Protein AF-A0A969SLI1-F1 (afdb_monomer_lite)

Radius of gyration: 33.08 Å; chains: 1; bounding box: 75×29×87 Å

Secondary structure (DSSP, 8-state):
-HHHHHTT--EEEE--TTHHHHTTT-TTEEEEPS-HHHHHHHHHHHHH-HHHHHHHHHHHHHHHHHTSHHHHHHHHHHHHHHHHHHHHHHHHHHHHHSSPP--------------------

pLDDT: mean 76.88, std 18.92, range [34.66, 97.62]

Foldseek 3Di:
DLVCLLVLFAEEEACDDPVVVLCVPNQLYHHAHPDPVRSVVRVVCCVVDPVSSNRSSVSSNVSSVCVDPVNVVVVVVVVVVVVVVVVVVVVVVVVVVPDPPPPPPDDDDDDDDDDDDDDDD

Structure (mmCIF, N/CA/C/O backbone):
data_AF-A0A969SLI1-F1
#
_entry.id   AF-A0A969SLI1-F1
#
loop_
_atom_site.group_PDB
_atom_site.id
_atom_site.type_symbol
_atom_site.label_atom_id
_atom_site.label_alt_id
_atom_site.label_comp_id
_atom_site.label_asym_id
_atom_site.label_entity_id
_atom_site.label_seq_id
_atom_site.pdbx_PDB_ins_code
_atom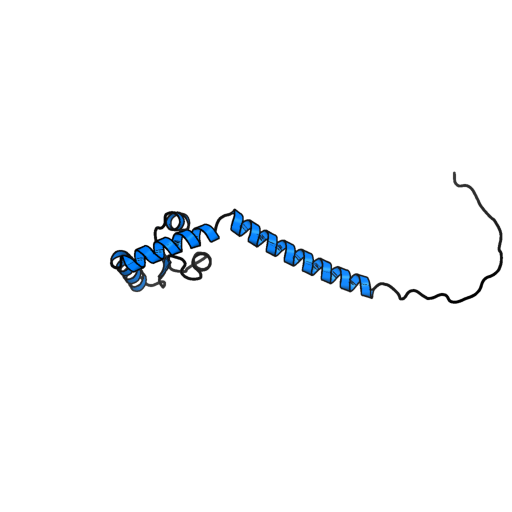_site.Cartn_x
_atom_site.Cartn_y
_atom_site.Cartn_z
_atom_site.occupancy
_atom_site.B_iso_or_equiv
_atom_site.auth_seq_id
_atom_site.auth_comp_id
_atom_site.auth_asym_id
_atom_site.auth_atom_id
_atom_site.pdbx_PDB_model_num
ATOM 1 N N . LEU A 1 1 ? -5.444 6.307 -4.951 1.00 78.94 1 LEU A N 1
ATOM 2 C CA . LEU A 1 1 ? -4.694 5.492 -3.962 1.00 78.94 1 LEU A CA 1
ATOM 3 C C . LEU A 1 1 ? -3.344 6.121 -3.621 1.00 78.94 1 LEU A C 1
ATOM 5 O O . LEU A 1 1 ? -3.148 6.495 -2.476 1.00 78.94 1 LEU A O 1
ATOM 9 N N . LEU A 1 2 ? -2.451 6.305 -4.602 1.00 84.62 2 LEU A N 1
ATOM 10 C CA . LEU A 1 2 ? -1.111 6.868 -4.375 1.00 84.62 2 LEU A CA 1
ATOM 11 C C . LEU A 1 2 ? -1.108 8.258 -3.719 1.00 84.62 2 LEU A C 1
ATOM 13 O O . LEU A 1 2 ? -0.257 8.520 -2.882 1.00 84.62 2 LEU A O 1
ATOM 17 N N . GLU A 1 3 ? -2.073 9.121 -4.040 1.00 88.00 3 GLU A N 1
ATOM 18 C CA . GLU A 1 3 ? -2.212 10.444 -3.409 1.00 88.00 3 GLU A CA 1
ATOM 19 C C . GLU A 1 3 ? -2.491 10.344 -1.903 1.00 88.00 3 GLU A C 1
ATOM 21 O O . GLU A 1 3 ? -1.833 11.009 -1.108 1.00 88.00 3 GLU A O 1
ATOM 26 N N . ALA A 1 4 ? -3.407 9.456 -1.497 1.00 88.25 4 ALA A N 1
ATOM 27 C CA . ALA A 1 4 ? -3.689 9.195 -0.086 1.00 88.25 4 ALA A CA 1
ATOM 28 C C . ALA A 1 4 ? -2.443 8.649 0.632 1.00 88.25 4 ALA A C 1
ATOM 30 O O . ALA A 1 4 ? -2.089 9.110 1.715 1.00 88.25 4 ALA A O 1
ATOM 31 N N . MET A 1 5 ? -1.721 7.733 -0.015 1.00 89.12 5 MET A N 1
ATOM 32 C CA . MET A 1 5 ? -0.489 7.159 0.526 1.00 89.12 5 MET A CA 1
ATOM 33 C C . MET A 1 5 ? 0.638 8.195 0.651 1.00 89.12 5 MET A C 1
ATOM 35 O O . MET A 1 5 ? 1.353 8.202 1.648 1.00 89.12 5 MET A O 1
ATOM 39 N N . ALA A 1 6 ? 0.756 9.127 -0.300 1.00 88.94 6 ALA A N 1
ATOM 40 C CA . ALA A 1 6 ? 1.707 10.238 -0.236 1.00 88.94 6 ALA A CA 1
ATOM 41 C C . ALA A 1 6 ? 1.418 11.203 0.928 1.00 88.94 6 ALA A C 1
ATOM 43 O O . ALA A 1 6 ? 2.341 11.826 1.450 1.00 88.94 6 ALA A O 1
ATOM 44 N N . LEU A 1 7 ? 0.157 11.289 1.361 1.00 92.75 7 LEU A N 1
ATOM 45 C CA . LEU A 1 7 ? -0.271 12.024 2.555 1.00 92.75 7 LEU A CA 1
ATOM 46 C C . LEU A 1 7 ? -0.118 11.208 3.852 1.00 92.75 7 LEU A C 1
ATOM 48 O O . LEU A 1 7 ? -0.505 11.678 4.919 1.00 92.75 7 LEU A O 1
ATOM 52 N N . GLY A 1 8 ? 0.428 9.990 3.778 1.00 90.50 8 GLY A N 1
ATOM 53 C CA . GLY A 1 8 ? 0.574 9.095 4.925 1.00 90.50 8 GLY A CA 1
ATOM 54 C C . GLY A 1 8 ? -0.745 8.510 5.412 1.00 90.50 8 GLY A C 1
ATOM 55 O O . GLY A 1 8 ? -0.847 8.115 6.570 1.00 90.50 8 GLY A O 1
ATOM 56 N N . VAL A 1 9 ? -1.764 8.453 4.553 1.00 92.94 9 VAL A N 1
ATOM 57 C CA . VAL A 1 9 ? -3.039 7.810 4.867 1.00 92.94 9 VAL A CA 1
ATOM 58 C C . VAL A 1 9 ? -2.956 6.340 4.447 1.00 92.94 9 VAL A C 1
ATOM 60 O O . VAL A 1 9 ? -2.863 6.061 3.246 1.00 92.94 9 VAL A O 1
ATOM 63 N N . PRO A 1 10 ? -2.987 5.387 5.398 1.00 89.56 10 PRO A N 1
ATOM 64 C CA . PRO A 1 10 ? -3.020 3.968 5.071 1.00 89.56 10 PRO A CA 1
ATOM 65 C C . PRO A 1 10 ? -4.318 3.612 4.352 1.00 89.56 10 PRO A C 1
ATOM 67 O O . PRO A 1 10 ? -5.371 4.174 4.658 1.00 89.56 10 PRO A O 1
ATOM 70 N N . VAL A 1 11 ? -4.262 2.646 3.437 1.00 90.88 11 VAL A N 1
ATOM 71 C CA . VAL A 1 11 ? -5.427 2.268 2.627 1.00 90.88 11 VAL A CA 1
ATOM 72 C C . VAL A 1 11 ? -5.788 0.798 2.819 1.00 90.88 11 VAL A C 1
ATOM 74 O O . VAL A 1 11 ? -4.911 -0.058 2.896 1.00 90.88 11 VAL A O 1
ATOM 77 N N . VAL A 1 12 ? -7.085 0.496 2.862 1.00 91.38 12 VAL A N 1
ATOM 78 C CA . VAL A 1 12 ? -7.611 -0.866 2.703 1.00 91.38 12 VAL A CA 1
ATOM 79 C C . VAL A 1 12 ? -8.182 -0.972 1.295 1.00 91.38 12 VAL A C 1
ATOM 81 O O . VAL A 1 12 ? -8.936 -0.097 0.871 1.00 91.38 12 VAL A O 1
ATOM 84 N N . SER A 1 13 ? -7.774 -1.984 0.534 1.00 88.06 13 SER A N 1
ATOM 85 C CA . SER A 1 13 ? -8.211 -2.149 -0.855 1.00 88.06 13 SER A CA 1
ATOM 86 C C . SER A 1 13 ? -8.224 -3.615 -1.264 1.00 88.06 13 SER A C 1
ATOM 88 O O . SER A 1 13 ? -7.385 -4.397 -0.819 1.00 88.06 13 SER A O 1
ATOM 90 N N . THR A 1 14 ? -9.137 -3.980 -2.155 1.00 85.06 14 THR A N 1
ATOM 91 C CA . THR A 1 14 ? -9.171 -5.294 -2.800 1.00 85.06 14 THR A CA 1
ATOM 92 C C . THR A 1 14 ? -8.125 -5.340 -3.919 1.00 85.06 14 THR A C 1
ATOM 94 O O . THR A 1 14 ? -8.085 -4.453 -4.778 1.00 85.06 14 THR A O 1
ATOM 97 N N . ALA A 1 15 ? -7.256 -6.354 -3.953 1.00 69.00 15 ALA A N 1
ATOM 98 C CA . ALA A 1 15 ? -6.192 -6.458 -4.965 1.00 69.00 15 ALA A CA 1
ATOM 99 C C . ALA A 1 15 ? -6.700 -6.976 -6.327 1.00 69.00 15 ALA A C 1
ATOM 101 O O . ALA A 1 15 ? -6.237 -8.000 -6.835 1.00 69.00 15 ALA A O 1
ATOM 102 N N . VAL A 1 16 ? -7.623 -6.239 -6.944 1.00 68.00 16 VAL A N 1
ATOM 103 C CA . VAL A 1 16 ? -8.237 -6.558 -8.243 1.00 68.00 16 VAL A CA 1
ATOM 104 C C . VAL A 1 16 ? -7.749 -5.561 -9.308 1.00 68.00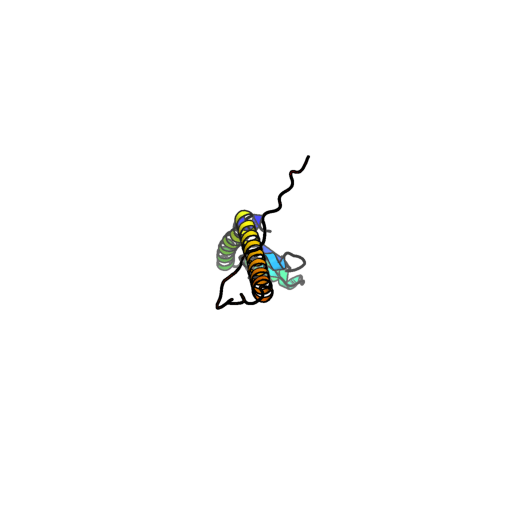 16 VAL A C 1
ATOM 106 O O . VAL A 1 16 ? -7.472 -4.406 -8.986 1.00 68.00 16 VAL A O 1
ATOM 109 N N . MET A 1 17 ? -7.585 -6.024 -10.558 1.00 56.94 17 MET A N 1
ATOM 110 C CA . MET A 1 17 ? -7.366 -5.220 -11.784 1.00 56.94 17 MET A CA 1
ATOM 111 C C . MET A 1 17 ? -6.390 -4.022 -11.645 1.00 56.94 17 MET A C 1
ATOM 113 O O . MET A 1 17 ? -6.796 -2.890 -11.412 1.00 56.94 17 MET A O 1
ATOM 117 N N . GLY A 1 18 ? -5.079 -4.250 -11.818 1.00 60.16 18 GLY A N 1
ATOM 118 C CA . GLY A 1 18 ? -4.042 -3.194 -11.862 1.00 60.16 18 GLY A CA 1
ATOM 119 C C . GLY A 1 18 ? -3.585 -2.666 -10.494 1.00 60.16 18 GLY A C 1
ATOM 120 O O . GLY A 1 18 ? -2.398 -2.421 -10.281 1.00 60.16 18 GLY A O 1
ATOM 121 N N . THR A 1 19 ? -4.479 -2.611 -9.507 1.00 58.62 19 THR A N 1
ATO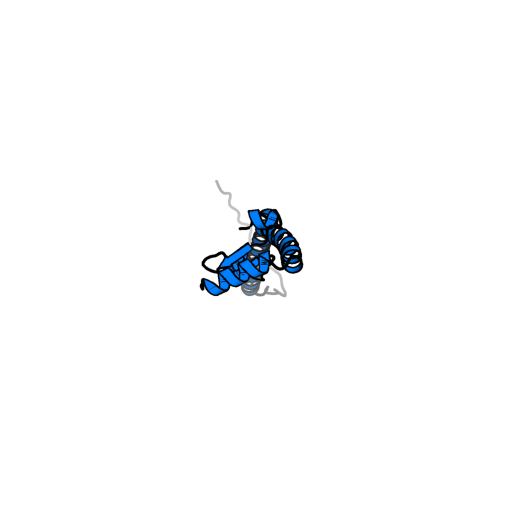M 122 C CA . THR A 1 19 ? -4.153 -2.195 -8.130 1.00 58.62 19 THR A CA 1
ATOM 123 C C . THR A 1 19 ? -3.218 -3.174 -7.422 1.00 58.62 19 THR A C 1
ATOM 125 O O . THR A 1 19 ? -2.455 -2.779 -6.549 1.00 58.62 19 THR A O 1
ATOM 128 N N . LYS A 1 20 ? -3.232 -4.448 -7.831 1.00 61.62 20 LYS A N 1
ATOM 129 C CA . LYS A 1 20 ? -2.373 -5.506 -7.285 1.00 61.62 20 LYS A CA 1
ATOM 130 C C . LYS A 1 20 ? -0.888 -5.261 -7.542 1.00 61.62 20 LYS A C 1
ATOM 132 O O . LYS A 1 20 ? -0.077 -5.615 -6.703 1.00 61.62 20 LYS A O 1
ATOM 137 N N . GLU A 1 21 ? -0.541 -4.653 -8.673 1.00 59.78 21 GLU A N 1
ATOM 138 C CA . GLU A 1 21 ? 0.848 -4.346 -9.030 1.00 59.78 21 GLU A CA 1
ATOM 139 C C . GLU A 1 21 ? 1.347 -3.114 -8.269 1.00 59.78 21 GLU A C 1
ATOM 141 O O . GLU A 1 21 ? 2.463 -3.108 -7.754 1.00 59.78 21 GLU A O 1
ATOM 146 N N . VAL A 1 22 ? 0.468 -2.120 -8.093 1.00 60.81 22 VAL A N 1
ATOM 147 C CA . VAL A 1 22 ? 0.726 -0.969 -7.220 1.00 60.81 22 VAL A CA 1
ATOM 148 C C . VAL A 1 22 ? 0.864 -1.403 -5.772 1.00 60.81 22 VAL A C 1
ATOM 150 O O . VAL A 1 22 ? 1.736 -0.904 -5.087 1.00 60.81 22 VAL A O 1
ATOM 153 N N . LEU A 1 23 ? 0.059 -2.347 -5.299 1.00 66.00 23 LEU A N 1
ATOM 154 C CA . LEU A 1 23 ? 0.042 -2.788 -3.905 1.00 66.00 23 LEU A CA 1
ATOM 155 C C . LEU A 1 23 ? 0.913 -4.026 -3.630 1.00 66.00 23 LEU A C 1
ATOM 157 O O . LEU A 1 23 ? 0.924 -4.527 -2.502 1.00 66.00 23 LEU A O 1
ATOM 161 N N . ALA A 1 24 ? 1.633 -4.537 -4.633 1.00 57.66 24 ALA A N 1
ATOM 162 C CA . ALA A 1 24 ? 2.461 -5.731 -4.507 1.00 57.66 24 ALA A CA 1
ATOM 163 C C . ALA A 1 24 ? 3.536 -5.511 -3.430 1.00 57.66 24 ALA A C 1
ATOM 165 O O . ALA A 1 24 ? 4.443 -4.699 -3.601 1.00 57.66 24 ALA A O 1
ATOM 166 N N . GLY A 1 25 ? 3.415 -6.225 -2.307 1.00 60.75 25 GLY A N 1
ATOM 167 C CA . GLY A 1 25 ? 4.306 -6.102 -1.146 1.00 60.75 25 GLY A CA 1
ATOM 168 C C . GLY A 1 25 ? 3.701 -5.395 0.073 1.00 60.75 25 GLY A C 1
ATOM 169 O O . GLY A 1 25 ? 4.359 -5.338 1.105 1.00 60.75 25 GLY A O 1
ATOM 170 N N . GLY A 1 26 ? 2.459 -4.897 -0.008 1.00 63.88 26 GLY A N 1
ATOM 171 C CA . GLY A 1 26 ? 1.723 -4.378 1.152 1.00 63.88 26 GLY A CA 1
ATOM 172 C C . GLY A 1 26 ? 2.220 -3.036 1.697 1.00 63.88 26 GLY A C 1
ATOM 173 O O . GLY A 1 26 ? 1.900 -2.713 2.835 1.00 63.88 26 GLY A O 1
ATOM 174 N N . GLY A 1 27 ? 2.984 -2.267 0.907 1.00 72.81 27 GLY A N 1
ATOM 175 C CA . GLY A 1 27 ? 3.659 -1.021 1.300 1.00 72.81 27 GLY A CA 1
ATOM 176 C C . GLY A 1 27 ? 2.719 0.080 1.794 1.00 72.81 27 GLY A C 1
ATOM 177 O O . GLY A 1 27 ? 2.412 1.010 1.058 1.00 72.81 27 GLY A O 1
ATOM 178 N N . GLY A 1 28 ? 2.252 -0.030 3.037 1.00 79.75 28 GLY A N 1
ATOM 179 C CA . GLY A 1 28 ? 1.320 0.901 3.666 1.00 79.75 28 GLY A CA 1
ATOM 180 C C . GLY A 1 28 ? -0.163 0.649 3.393 1.00 79.75 28 GLY A C 1
ATOM 181 O O . GLY A 1 28 ? -0.985 1.533 3.642 1.00 79.75 28 GLY A O 1
ATOM 182 N N . ALA A 1 29 ? -0.529 -0.537 2.899 1.00 88.12 29 ALA A N 1
ATOM 183 C CA . ALA A 1 29 ? -1.921 -0.896 2.637 1.00 88.12 29 ALA A CA 1
ATOM 184 C C . ALA A 1 29 ? -2.266 -2.315 3.104 1.00 88.12 29 ALA A C 1
ATOM 186 O O . ALA A 1 29 ? -1.449 -3.232 3.013 1.00 88.12 29 ALA A O 1
ATOM 187 N N . LEU A 1 30 ? -3.506 -2.506 3.556 1.00 89.81 30 LEU A N 1
ATOM 188 C CA . LEU A 1 30 ? -4.071 -3.828 3.813 1.00 89.81 30 LEU A CA 1
ATOM 189 C C . LEU A 1 30 ? -4.822 -4.297 2.568 1.00 89.81 30 LEU A C 1
ATOM 191 O O . LEU A 1 30 ? -5.767 -3.649 2.117 1.00 89.81 30 LEU A O 1
ATOM 195 N N . ILE A 1 31 ? -4.393 -5.431 2.022 1.00 89.25 31 ILE A N 1
ATOM 196 C CA . ILE A 1 31 ? -5.075 -6.073 0.902 1.00 89.25 31 ILE A CA 1
ATOM 197 C C . ILE A 1 31 ? -6.212 -6.923 1.450 1.00 89.25 31 ILE A C 1
ATOM 199 O O . ILE A 1 31 ? -5.947 -7.880 2.178 1.00 89.25 31 ILE A O 1
ATOM 203 N N . ALA A 1 32 ? -7.445 -6.577 1.107 1.00 89.50 32 ALA A N 1
ATOM 204 C CA . ALA A 1 32 ? -8.604 -7.428 1.333 1.00 89.50 32 ALA A CA 1
ATOM 205 C C . ALA A 1 32 ? -8.785 -8.418 0.172 1.00 89.50 32 ALA A C 1
ATOM 207 O O . ALA A 1 32 ? -8.438 -8.110 -0.976 1.00 89.50 32 ALA A O 1
ATOM 208 N N . GLU A 1 33 ? -9.308 -9.598 0.483 1.00 87.62 33 GLU A N 1
ATOM 209 C CA . GLU A 1 33 ? -9.913 -10.489 -0.502 1.00 87.62 33 GLU A CA 1
ATOM 210 C C . GLU A 1 33 ? -11.195 -9.844 -1.053 1.00 87.62 33 GLU A C 1
ATOM 212 O O . GLU A 1 33 ? -11.680 -8.843 -0.522 1.00 87.62 33 GLU A O 1
ATOM 217 N N . ASP A 1 34 ? -11.740 -10.398 -2.135 1.00 86.19 34 ASP A N 1
ATOM 218 C CA . ASP A 1 34 ? -13.030 -9.966 -2.693 1.00 86.19 34 ASP A CA 1
ATOM 219 C C . ASP A 1 34 ? -14.197 -10.517 -1.846 1.00 86.19 34 ASP A C 1
ATOM 221 O O . ASP A 1 34 ? -15.032 -11.290 -2.310 1.00 86.19 34 ASP A O 1
ATOM 225 N N . ASP A 1 35 ? -14.168 -10.190 -0.554 1.00 89.81 35 ASP A N 1
ATOM 226 C CA . ASP A 1 35 ? -15.110 -10.600 0.481 1.00 89.81 35 ASP A CA 1
ATOM 227 C C . ASP A 1 35 ? -15.400 -9.414 1.412 1.00 89.81 35 ASP A C 1
ATOM 229 O O . ASP A 1 35 ? -14.496 -8.742 1.920 1.00 89.81 35 ASP A O 1
ATOM 233 N N . GLU A 1 36 ? -16.686 -9.158 1.645 1.00 93.31 36 GLU A N 1
ATOM 234 C CA . GLU A 1 36 ? -17.142 -8.012 2.434 1.00 93.31 36 GLU A CA 1
ATOM 235 C C . GLU A 1 36 ? -16.677 -8.091 3.893 1.00 93.31 36 GLU A C 1
ATOM 237 O O . GLU A 1 36 ? -16.317 -7.070 4.489 1.00 93.31 36 GLU A O 1
ATOM 242 N N . THR A 1 37 ? -16.650 -9.300 4.461 1.00 95.25 37 THR A N 1
ATOM 243 C CA . THR A 1 37 ? -16.280 -9.522 5.864 1.00 95.25 37 THR A CA 1
ATOM 244 C C . THR A 1 37 ? -14.800 -9.228 6.074 1.00 95.25 37 THR A C 1
ATOM 246 O O . THR A 1 37 ? -14.435 -8.461 6.964 1.00 95.25 37 THR A O 1
ATOM 249 N N . ASP A 1 38 ? -13.941 -9.756 5.206 1.00 92.94 38 ASP A N 1
ATOM 250 C CA . ASP A 1 38 ? -12.499 -9.532 5.266 1.00 92.94 38 ASP A CA 1
ATOM 251 C C . ASP A 1 38 ? -12.124 -8.052 5.051 1.00 92.94 38 ASP A C 1
ATOM 253 O O . ASP A 1 38 ? -11.253 -7.515 5.748 1.00 92.94 38 ASP A O 1
ATOM 257 N N . PHE A 1 39 ? -12.812 -7.349 4.143 1.00 93.31 39 PHE A N 1
ATOM 258 C CA . PHE A 1 39 ? -12.626 -5.907 3.971 1.00 93.31 39 PHE A CA 1
ATOM 259 C C . PHE A 1 39 ? -13.022 -5.124 5.231 1.00 93.31 39 PHE A C 1
ATOM 261 O O . PHE A 1 39 ? -12.281 -4.231 5.671 1.00 93.31 39 PHE A O 1
ATOM 268 N N . ALA A 1 40 ? -14.171 -5.452 5.828 1.00 95.94 40 ALA A N 1
ATOM 269 C CA . ALA A 1 40 ? -14.644 -4.822 7.056 1.00 95.94 40 ALA A CA 1
ATOM 270 C C . ALA A 1 40 ? -13.673 -5.065 8.220 1.00 95.94 40 ALA A C 1
ATOM 272 O O . ALA A 1 40 ? -13.254 -4.106 8.870 1.00 95.94 40 ALA A O 1
ATOM 273 N N . ASP A 1 41 ? -13.229 -6.303 8.428 1.00 96.25 41 ASP A N 1
ATOM 274 C CA . ASP A 1 41 ? -12.306 -6.673 9.502 1.00 96.25 41 ASP A CA 1
ATOM 275 C C . ASP A 1 41 ? -10.965 -5.941 9.386 1.00 96.25 41 ASP A C 1
ATOM 277 O O . ASP A 1 41 ? -10.448 -5.397 10.369 1.00 96.25 41 ASP A O 1
ATOM 281 N N . LYS A 1 42 ? -10.404 -5.851 8.174 1.00 95.00 42 LYS A N 1
ATOM 282 C CA . LYS A 1 42 ? -9.168 -5.092 7.915 1.00 95.00 42 LYS A CA 1
ATOM 283 C C . LYS A 1 42 ? -9.354 -3.598 8.152 1.00 95.00 42 LYS A C 1
ATOM 285 O O . LYS A 1 42 ? -8.461 -2.955 8.709 1.00 95.00 42 LYS A O 1
ATOM 290 N N . THR A 1 43 ? -10.509 -3.054 7.784 1.00 95.44 43 THR A N 1
ATOM 291 C CA . THR A 1 43 ? -10.857 -1.648 8.029 1.00 95.44 43 THR A CA 1
ATOM 292 C C . THR A 1 43 ? -10.979 -1.364 9.523 1.00 95.44 43 THR A C 1
ATOM 294 O O . THR A 1 43 ? -10.341 -0.438 10.025 1.00 95.44 43 THR A O 1
ATOM 297 N N . VAL A 1 44 ? -11.719 -2.195 10.260 1.00 97.31 44 VAL A N 1
ATOM 298 C CA . VAL A 1 44 ? -11.859 -2.096 11.718 1.00 97.31 44 VAL A CA 1
ATOM 299 C C . VAL A 1 44 ? -10.490 -2.179 12.378 1.00 97.31 44 VAL A C 1
ATOM 301 O O . VAL A 1 44 ? -10.141 -1.288 13.146 1.00 97.31 44 VAL A O 1
ATOM 304 N N . ARG A 1 45 ? -9.674 -3.177 12.026 1.00 96.31 45 ARG A N 1
ATOM 305 C CA . ARG A 1 45 ? -8.318 -3.345 12.563 1.00 96.31 45 ARG A CA 1
ATOM 306 C C . ARG A 1 45 ? -7.444 -2.110 12.341 1.00 96.31 45 ARG A C 1
ATOM 308 O O . ARG A 1 45 ? -6.725 -1.703 13.247 1.00 96.31 45 ARG A O 1
ATOM 315 N N . LEU A 1 46 ? -7.500 -1.497 11.160 1.00 95.19 46 LEU A N 1
ATOM 316 C CA . LEU A 1 46 ? -6.737 -0.282 10.863 1.00 95.19 46 LEU A CA 1
ATOM 317 C C . LEU A 1 46 ? -7.183 0.922 11.716 1.00 95.19 46 LEU A C 1
ATOM 319 O O . LEU A 1 46 ? -6.366 1.765 12.101 1.00 95.19 46 LEU A O 1
ATOM 323 N N . LEU A 1 47 ? -8.478 1.017 12.015 1.00 95.62 47 LEU A N 1
ATOM 324 C CA . LEU A 1 47 ? -9.037 2.087 12.841 1.00 95.62 47 LEU A CA 1
ATOM 325 C C . LEU A 1 47 ? -8.757 1.870 14.336 1.00 95.62 47 LEU A C 1
ATOM 327 O O . LEU A 1 47 ? -8.468 2.839 15.045 1.00 95.62 47 LEU A O 1
ATOM 331 N N . THR A 1 48 ? -8.793 0.622 14.805 1.00 97.62 48 THR A N 1
ATOM 332 C CA . THR A 1 48 ? -8.683 0.266 16.228 1.00 97.62 48 THR A CA 1
ATOM 333 C C . THR A 1 48 ? -7.258 0.011 16.714 1.00 97.62 48 THR A C 1
ATOM 335 O O . THR A 1 48 ? -7.040 0.069 17.920 1.00 97.62 48 THR A O 1
ATOM 338 N N . ASP A 1 49 ? -6.283 -0.206 15.823 1.00 97.56 49 ASP A N 1
ATOM 339 C CA . ASP A 1 49 ? -4.864 -0.385 16.163 1.00 97.56 49 ASP A CA 1
ATOM 340 C C . ASP A 1 49 ? -4.027 0.848 15.747 1.00 97.56 49 ASP A C 1
ATOM 342 O O . ASP A 1 49 ? -3.631 0.989 14.581 1.00 97.56 49 ASP A O 1
ATOM 346 N N . PRO A 1 50 ? -3.718 1.770 16.684 1.00 96.25 50 PRO A N 1
ATOM 347 C CA . PRO A 1 50 ? -2.926 2.962 16.390 1.00 96.25 50 PRO A CA 1
ATOM 348 C C . PRO A 1 50 ? -1.489 2.652 15.963 1.00 96.25 50 PRO A C 1
ATOM 350 O O . PRO A 1 50 ? -0.917 3.413 15.181 1.00 96.25 50 PRO A O 1
ATOM 353 N N . ALA A 1 51 ? -0.900 1.561 16.464 1.00 96.25 51 ALA A N 1
ATOM 354 C CA . ALA A 1 51 ? 0.476 1.189 16.156 1.00 96.25 51 ALA A CA 1
ATOM 355 C C . ALA A 1 51 ? 0.577 0.664 14.721 1.00 96.25 51 ALA A C 1
ATOM 357 O O . ALA A 1 51 ? 1.453 1.084 13.960 1.00 96.25 51 ALA A O 1
ATOM 358 N N . LEU A 1 52 ? -0.372 -0.184 14.316 1.00 94.62 52 LEU A N 1
ATOM 359 C CA . LEU A 1 52 ? -0.512 -0.619 12.931 1.00 94.62 52 LEU A CA 1
ATOM 360 C C . LEU A 1 52 ? -0.745 0.569 11.998 1.00 94.62 52 LEU A C 1
ATOM 362 O O . LEU A 1 52 ? -0.070 0.672 10.975 1.00 94.62 52 LEU A O 1
ATOM 366 N N . ARG A 1 53 ? -1.658 1.479 12.357 1.00 95.38 53 ARG A N 1
ATOM 367 C CA . ARG A 1 53 ? -1.947 2.677 11.560 1.00 95.38 53 ARG A CA 1
ATOM 368 C C . ARG A 1 53 ? -0.707 3.547 11.365 1.00 95.38 53 ARG A C 1
ATOM 370 O O . ARG A 1 53 ? -0.434 3.953 10.240 1.00 95.38 53 ARG A O 1
ATOM 377 N N . ALA A 1 54 ? 0.057 3.802 12.427 1.00 95.12 54 ALA A N 1
ATOM 378 C CA . ALA A 1 54 ? 1.284 4.594 12.352 1.00 95.12 54 ALA A CA 1
ATOM 379 C C . ALA A 1 54 ? 2.349 3.926 11.471 1.00 95.12 54 ALA A C 1
ATOM 381 O O . ALA A 1 54 ? 2.964 4.586 10.636 1.00 95.12 54 ALA A O 1
ATOM 382 N N . ARG A 1 55 ? 2.532 2.608 11.607 1.00 94.56 55 ARG A N 1
ATOM 383 C CA . ARG A 1 55 ? 3.468 1.846 10.775 1.00 94.56 55 ARG A CA 1
ATOM 384 C C . ARG A 1 55 ? 3.088 1.911 9.296 1.00 94.56 55 ARG A C 1
ATOM 386 O O . ARG A 1 55 ? 3.923 2.259 8.466 1.00 94.56 55 ARG A O 1
ATOM 393 N N . LEU A 1 56 ? 1.825 1.634 8.976 1.00 93.19 56 LEU A N 1
ATOM 394 C CA . LEU A 1 56 ? 1.349 1.663 7.595 1.00 93.19 56 LEU A CA 1
ATOM 395 C C . LEU A 1 56 ? 1.382 3.075 7.001 1.00 93.19 56 LEU A C 1
ATOM 397 O O . LEU A 1 56 ? 1.628 3.209 5.812 1.00 93.19 56 LEU A O 1
ATOM 401 N N . ALA A 1 57 ? 1.192 4.124 7.805 1.00 93.25 57 ALA A N 1
ATOM 402 C CA . ALA A 1 57 ? 1.300 5.507 7.342 1.00 93.25 57 ALA A CA 1
ATOM 403 C C . ALA A 1 57 ? 2.716 5.825 6.838 1.00 93.25 57 ALA A C 1
ATOM 405 O O . ALA A 1 57 ? 2.877 6.423 5.776 1.00 93.25 57 ALA A O 1
ATOM 406 N N . VAL A 1 58 ? 3.744 5.377 7.568 1.00 93.75 58 VAL A N 1
ATOM 407 C CA . VAL A 1 58 ? 5.149 5.530 7.160 1.00 93.75 58 VAL A CA 1
ATOM 408 C C . VAL A 1 58 ? 5.437 4.719 5.899 1.00 93.75 58 VAL A C 1
ATOM 410 O O . VAL A 1 58 ? 5.984 5.249 4.932 1.00 93.75 58 VAL A O 1
ATOM 413 N N . GLU A 1 59 ? 5.028 3.449 5.882 1.00 91.81 59 GLU A N 1
ATOM 414 C CA . GLU A 1 59 ? 5.214 2.573 4.723 1.00 91.81 59 GLU A CA 1
ATOM 415 C C . GLU A 1 59 ? 4.500 3.126 3.475 1.00 91.81 59 GLU A C 1
ATOM 417 O O . GLU A 1 59 ? 5.050 3.055 2.378 1.00 91.81 59 GLU A O 1
ATOM 422 N N . ALA A 1 60 ? 3.326 3.746 3.636 1.00 90.81 60 ALA A N 1
ATOM 423 C CA . ALA A 1 60 ? 2.544 4.320 2.545 1.00 90.81 60 ALA A CA 1
ATOM 424 C C . ALA A 1 60 ? 3.274 5.484 1.859 1.00 90.81 60 ALA A C 1
ATOM 426 O O . ALA A 1 60 ? 3.299 5.551 0.628 1.00 90.81 60 ALA A O 1
ATOM 427 N N . VAL A 1 61 ? 3.911 6.369 2.633 1.00 92.06 61 VAL A N 1
ATOM 428 C CA . VAL A 1 61 ? 4.679 7.501 2.086 1.00 92.06 61 VAL A CA 1
ATOM 429 C C . VAL A 1 61 ? 5.879 7.004 1.286 1.00 92.06 61 VAL A C 1
ATOM 431 O O . VAL A 1 61 ? 6.098 7.451 0.158 1.00 92.06 61 VAL A O 1
ATOM 434 N N . GLU A 1 62 ? 6.649 6.069 1.845 1.00 89.75 62 GLU A N 1
ATOM 435 C CA . GLU A 1 62 ? 7.813 5.491 1.163 1.00 89.75 62 GLU A CA 1
ATOM 436 C C . GLU A 1 62 ? 7.408 4.759 -0.115 1.00 89.75 62 GLU A C 1
ATOM 438 O O . GLU A 1 62 ? 8.017 4.929 -1.178 1.00 89.75 62 GLU A O 1
ATOM 443 N N . HIS A 1 63 ? 6.311 4.012 -0.044 1.00 88.56 63 HIS A N 1
ATOM 444 C CA . HIS A 1 63 ? 5.763 3.329 -1.198 1.00 88.56 63 HIS A CA 1
ATOM 445 C C . HIS A 1 63 ? 5.343 4.318 -2.285 1.00 88.56 63 HIS A C 1
ATOM 447 O O . HIS A 1 63 ? 5.773 4.181 -3.431 1.00 88.56 63 HIS A O 1
ATOM 453 N N . ALA A 1 64 ? 4.602 5.372 -1.938 1.00 89.44 64 ALA A N 1
ATOM 454 C CA . ALA A 1 64 ? 4.173 6.393 -2.889 1.00 89.44 64 ALA A CA 1
ATOM 455 C C . ALA A 1 64 ? 5.351 7.104 -3.576 1.00 89.44 64 ALA A C 1
ATOM 457 O O . ALA A 1 64 ? 5.307 7.352 -4.783 1.00 89.44 64 ALA A O 1
ATOM 458 N N . ARG A 1 65 ? 6.447 7.364 -2.852 1.00 88.25 65 ARG A N 1
ATOM 459 C CA . ARG A 1 65 ? 7.682 7.938 -3.421 1.00 88.25 65 ARG A CA 1
ATOM 460 C C . ARG A 1 65 ? 8.300 7.045 -4.494 1.00 88.25 65 ARG A C 1
ATOM 462 O O . ARG A 1 65 ? 8.768 7.550 -5.520 1.00 88.25 65 ARG A O 1
ATOM 469 N N . SER A 1 66 ? 8.264 5.726 -4.300 1.00 85.81 66 SER A N 1
ATOM 470 C CA . SER A 1 66 ? 8.796 4.754 -5.265 1.00 85.81 66 SER A CA 1
ATOM 471 C C . SER A 1 66 ? 8.016 4.703 -6.589 1.00 85.81 66 SER A C 1
ATOM 473 O O . SER A 1 66 ? 8.554 4.251 -7.602 1.00 85.81 66 SER A O 1
ATOM 475 N N . TRP A 1 67 ? 6.781 5.213 -6.590 1.00 85.81 67 TRP A N 1
ATOM 476 C CA . TRP A 1 67 ? 5.903 5.344 -7.757 1.00 85.81 67 TRP A CA 1
ATOM 477 C C . TRP A 1 67 ? 5.967 6.728 -8.420 1.00 85.81 67 TRP A C 1
ATOM 479 O O . TRP A 1 67 ? 5.208 7.007 -9.347 1.00 85.81 67 TRP A O 1
ATOM 489 N N . SER A 1 68 ? 6.870 7.607 -7.977 1.00 85.06 68 SER A N 1
ATOM 490 C CA . SER A 1 68 ? 7.033 8.929 -8.583 1.00 85.06 68 SER A CA 1
ATOM 491 C C . SER A 1 68 ? 7.491 8.847 -10.045 1.00 85.06 68 SER A C 1
ATOM 493 O O . SER A 1 68 ? 8.257 7.962 -10.442 1.00 85.06 68 SER A O 1
ATOM 495 N N . ALA A 1 69 ? 7.048 9.814 -10.856 1.00 85.62 69 ALA A N 1
ATOM 496 C CA . ALA A 1 69 ? 7.366 9.869 -12.283 1.00 85.62 69 ALA A CA 1
ATOM 497 C C . ALA A 1 69 ? 8.880 9.798 -12.590 1.00 85.62 69 ALA A C 1
ATOM 499 O O . ALA A 1 69 ? 9.247 9.036 -13.486 1.00 85.62 69 ALA A O 1
ATOM 500 N N . PRO A 1 70 ? 9.779 10.488 -11.853 1.00 88.44 70 PRO A N 1
ATOM 501 C CA . PRO A 1 70 ? 11.218 10.376 -12.091 1.00 88.44 70 PRO A CA 1
ATOM 502 C C . PRO A 1 70 ? 11.762 8.960 -11.852 1.00 88.44 70 PRO A C 1
ATOM 504 O O . PRO A 1 70 ? 12.563 8.469 -12.644 1.00 88.44 70 PRO A O 1
ATOM 507 N N . VAL A 1 71 ? 11.301 8.276 -10.798 1.00 87.56 71 VAL A N 1
ATOM 508 C CA . VAL A 1 71 ? 11.746 6.910 -10.467 1.00 87.56 71 VAL A CA 1
ATOM 509 C C . VAL A 1 71 ? 11.302 5.921 -11.540 1.00 87.56 71 VAL A C 1
ATOM 511 O O . VAL A 1 71 ? 12.094 5.091 -11.992 1.00 87.56 71 VAL A O 1
ATOM 514 N N . LEU A 1 72 ? 10.047 6.015 -11.982 1.00 88.94 72 LEU A N 1
ATOM 515 C CA . LEU A 1 72 ? 9.522 5.152 -13.040 1.00 88.94 72 LEU A CA 1
ATOM 516 C C . LEU A 1 72 ? 10.200 5.427 -14.390 1.00 88.94 72 LEU A C 1
ATOM 518 O O . LEU A 1 72 ? 10.527 4.481 -15.109 1.00 88.94 72 LEU A O 1
ATOM 522 N N . ALA A 1 73 ? 10.474 6.694 -14.709 1.00 91.50 73 ALA A N 1
ATOM 523 C CA . ALA A 1 73 ? 11.209 7.073 -15.911 1.00 91.50 73 ALA A CA 1
ATOM 524 C C . ALA A 1 73 ? 12.634 6.499 -15.914 1.00 91.50 73 ALA A C 1
ATOM 526 O O . ALA A 1 73 ? 13.058 5.931 -16.920 1.00 91.50 73 ALA A O 1
ATOM 527 N N . GLU A 1 74 ? 13.348 6.565 -14.787 1.00 92.56 74 GLU A N 1
ATOM 528 C CA . GLU A 1 74 ? 14.685 5.975 -14.672 1.00 92.56 74 GLU A CA 1
ATOM 529 C C . GLU A 1 74 ? 14.635 4.449 -14.835 1.00 92.56 74 GLU A C 1
ATOM 531 O O . GLU A 1 74 ? 15.416 3.885 -15.598 1.00 92.56 74 GLU A O 1
ATOM 536 N N . ARG A 1 75 ? 13.666 3.762 -14.212 1.00 89.75 75 ARG A N 1
ATOM 537 C CA . ARG A 1 75 ? 13.470 2.310 -14.401 1.00 89.75 75 ARG A CA 1
ATOM 538 C C . ARG A 1 75 ? 13.240 1.950 -15.872 1.00 89.75 75 ARG A C 1
ATOM 540 O O . ARG A 1 75 ? 13.834 0.990 -16.367 1.00 89.75 75 ARG A O 1
ATOM 547 N N . MET A 1 76 ? 12.423 2.732 -16.576 1.00 92.88 76 MET A N 1
ATOM 548 C CA . MET A 1 76 ? 12.181 2.557 -18.010 1.00 92.88 76 MET A CA 1
ATOM 549 C C . MET A 1 76 ? 13.462 2.777 -18.828 1.00 92.88 76 MET A C 1
ATOM 551 O O . MET A 1 76 ? 13.793 1.975 -19.703 1.00 92.88 76 MET A O 1
ATOM 555 N N . LEU A 1 77 ? 14.228 3.825 -18.518 1.00 94.94 77 LEU A N 1
ATOM 556 C CA . LEU A 1 77 ? 15.489 4.129 -19.193 1.00 94.94 77 LEU A CA 1
ATOM 557 C C . LEU A 1 77 ? 16.515 3.002 -19.017 1.00 94.94 77 LEU A C 1
ATOM 559 O O . LEU A 1 77 ? 17.152 2.585 -19.988 1.00 94.94 77 LEU A O 1
ATOM 563 N N . GLN A 1 78 ? 16.649 2.470 -17.802 1.00 94.06 78 GLN A N 1
ATOM 564 C CA . GLN A 1 78 ? 17.518 1.329 -17.503 1.00 94.06 78 GLN A CA 1
ATOM 565 C C . GLN A 1 78 ? 17.112 0.083 -18.294 1.00 94.06 78 GLN A C 1
ATOM 567 O O . GLN A 1 78 ? 17.964 -0.623 -18.843 1.00 94.06 78 GLN A O 1
ATOM 572 N N . PHE A 1 79 ? 15.809 -0.168 -18.421 1.00 92.94 79 PHE A N 1
ATOM 573 C CA . PHE A 1 79 ? 15.307 -1.256 -19.250 1.00 92.94 79 PHE A CA 1
ATOM 574 C C . PHE A 1 79 ? 15.683 -1.071 -20.729 1.00 92.94 79 PHE A C 1
ATOM 576 O O . PHE A 1 79 ? 16.212 -1.999 -21.347 1.00 92.94 79 PHE A O 1
ATOM 583 N N . TYR A 1 80 ? 15.497 0.127 -21.291 1.00 93.94 80 TYR A N 1
ATOM 584 C CA . TYR A 1 80 ? 15.883 0.413 -22.676 1.00 93.94 80 TYR A CA 1
ATOM 585 C C . TYR A 1 80 ? 17.386 0.262 -22.917 1.00 93.94 80 TYR A C 1
ATOM 587 O O . TYR A 1 80 ? 17.774 -0.376 -23.900 1.00 93.94 80 TYR A O 1
ATOM 595 N N . ARG A 1 81 ? 18.234 0.751 -22.003 1.00 94.25 81 ARG A N 1
ATOM 596 C CA . ARG A 1 81 ? 19.695 0.554 -22.062 1.00 94.25 81 ARG A CA 1
ATOM 597 C C . ARG A 1 81 ? 20.055 -0.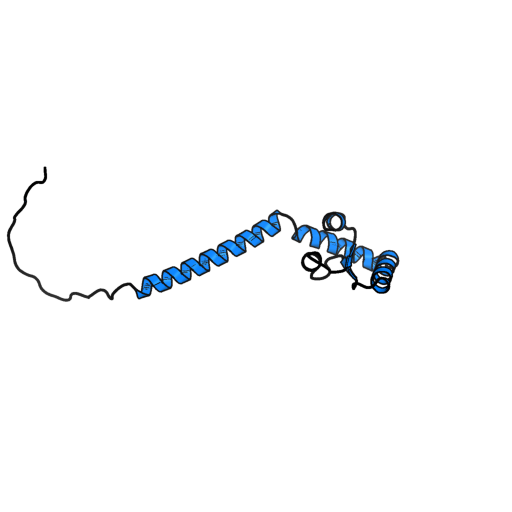930 -22.157 1.00 94.25 81 ARG A C 1
ATOM 599 O O . ARG A 1 81 ? 20.733 -1.340 -23.098 1.00 94.25 81 ARG A O 1
ATOM 606 N N . LYS A 1 82 ? 19.487 -1.757 -21.276 1.00 92.62 82 LYS A N 1
ATOM 607 C CA . LYS A 1 82 ? 19.710 -3.211 -21.250 1.00 92.62 82 LYS A CA 1
ATOM 608 C C . LYS A 1 82 ? 19.306 -3.906 -22.555 1.00 92.62 82 LYS A C 1
ATOM 610 O O . LYS A 1 82 ? 19.973 -4.841 -23.000 1.00 92.62 82 LYS A O 1
ATOM 615 N N . VAL A 1 83 ? 18.206 -3.484 -23.178 1.00 93.94 83 VAL A N 1
ATOM 616 C CA . VAL A 1 83 ? 17.751 -4.047 -24.462 1.00 93.94 83 VAL A CA 1
ATOM 617 C C . VAL A 1 83 ? 18.689 -3.651 -25.605 1.00 93.94 83 VAL A C 1
ATOM 619 O O . VAL A 1 83 ? 19.021 -4.496 -26.443 1.00 93.94 83 VAL A O 1
ATOM 622 N N . ILE A 1 84 ? 19.147 -2.398 -25.632 1.00 94.31 84 ILE A N 1
ATOM 623 C CA . ILE A 1 84 ? 20.095 -1.899 -26.637 1.00 94.31 84 ILE A CA 1
ATOM 624 C C . ILE A 1 84 ? 21.433 -2.640 -26.529 1.00 94.31 84 ILE A C 1
ATOM 626 O O . ILE A 1 84 ? 21.931 -3.141 -27.537 1.00 94.31 84 ILE A O 1
ATOM 630 N N . GLU A 1 85 ? 21.976 -2.796 -25.321 1.00 91.38 85 GLU A N 1
ATOM 631 C CA . GLU A 1 85 ? 23.231 -3.519 -25.068 1.00 91.38 85 GLU A CA 1
ATOM 632 C C . GLU A 1 85 ? 23.163 -4.979 -25.530 1.00 91.38 85 GLU A C 1
ATOM 634 O O . GLU A 1 85 ? 24.062 -5.466 -26.222 1.00 91.38 85 GLU A O 1
ATOM 639 N N . ARG A 1 86 ? 22.055 -5.672 -25.234 1.00 83.19 86 ARG A N 1
ATOM 640 C CA . ARG A 1 86 ? 21.820 -7.048 -25.701 1.00 83.19 86 ARG A CA 1
ATOM 641 C C . ARG A 1 86 ? 21.813 -7.144 -27.225 1.00 83.19 86 ARG A C 1
ATOM 643 O O . ARG A 1 86 ? 22.388 -8.082 -27.772 1.00 83.19 86 ARG A O 1
ATOM 650 N N . ARG A 1 87 ? 21.207 -6.179 -27.927 1.00 75.69 87 ARG A N 1
ATOM 651 C CA . ARG A 1 87 ? 21.214 -6.136 -29.401 1.00 75.69 87 ARG A CA 1
ATOM 652 C C . ARG A 1 87 ? 22.592 -5.796 -29.971 1.00 75.69 87 ARG A C 1
ATOM 654 O O . ARG A 1 87 ? 22.982 -6.396 -30.971 1.00 75.69 87 ARG A O 1
ATOM 661 N N . GLY A 1 88 ? 23.335 -4.889 -29.340 1.00 70.31 88 GLY A N 1
ATOM 662 C CA . GLY A 1 88 ? 24.702 -4.535 -29.735 1.00 70.31 88 GLY A CA 1
ATOM 663 C C . GLY A 1 88 ? 25.666 -5.719 -29.627 1.00 70.31 88 GLY A C 1
ATOM 664 O O . GLY A 1 88 ? 26.403 -6.002 -30.570 1.00 70.31 88 GLY A O 1
ATOM 665 N N . CYS A 1 89 ? 25.588 -6.478 -28.530 1.00 59.06 89 CYS A N 1
ATOM 666 C CA . CYS A 1 89 ? 26.383 -7.690 -28.322 1.00 59.06 89 CYS A CA 1
ATOM 667 C C . CYS A 1 89 ? 26.015 -8.809 -29.316 1.00 59.06 89 CYS A C 1
ATOM 669 O O . CYS A 1 89 ? 26.891 -9.474 -29.878 1.00 59.06 89 CYS A O 1
ATOM 671 N N . ASN A 1 90 ? 24.719 -8.964 -29.614 1.00 63.25 90 ASN A N 1
ATOM 672 C CA . ASN A 1 90 ? 24.251 -9.965 -30.572 1.00 63.25 90 ASN A CA 1
ATOM 673 C C . ASN A 1 90 ? 24.678 -9.621 -32.016 1.00 63.25 90 ASN A C 1
ATOM 675 O O . ASN A 1 90 ? 25.112 -10.491 -32.768 1.00 63.25 90 ASN A O 1
ATOM 679 N N . ARG A 1 91 ? 24.664 -8.333 -32.393 1.00 58.88 91 ARG A N 1
ATOM 680 C CA . ARG A 1 91 ? 25.151 -7.876 -33.706 1.00 58.88 91 ARG A CA 1
ATOM 681 C C . ARG A 1 91 ? 26.674 -7.990 -33.841 1.00 58.88 91 ARG A C 1
ATOM 683 O O . ARG A 1 91 ? 27.141 -8.457 -34.875 1.00 58.88 91 ARG A O 1
ATOM 690 N N . ALA A 1 92 ? 27.445 -7.641 -32.809 1.00 60.22 92 ALA A N 1
ATOM 691 C CA . ALA A 1 92 ? 28.908 -7.757 -32.824 1.00 60.22 92 ALA A CA 1
ATOM 692 C C . ALA A 1 92 ? 29.389 -9.216 -32.948 1.00 60.22 92 ALA A C 1
ATOM 694 O O . ALA A 1 92 ? 30.375 -9.488 -33.634 1.00 60.22 92 ALA A O 1
ATOM 695 N N . THR A 1 93 ? 28.668 -10.159 -32.336 1.00 57.94 93 THR A N 1
ATOM 696 C CA . THR A 1 93 ? 28.963 -11.598 -32.429 1.00 57.94 93 THR A CA 1
A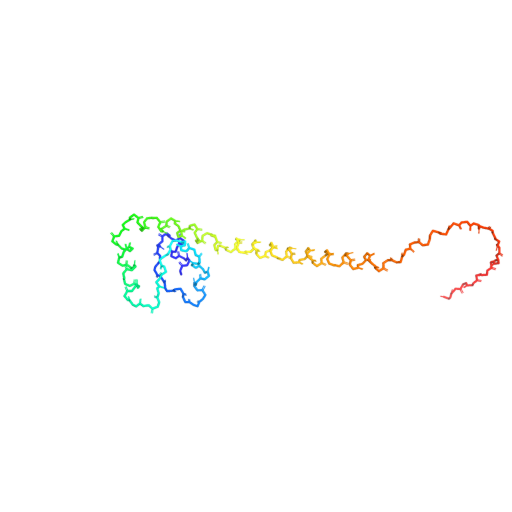TOM 697 C C . THR A 1 93 ? 28.733 -12.136 -33.843 1.00 57.94 93 THR A C 1
ATOM 699 O O . THR A 1 93 ? 29.592 -12.840 -34.373 1.00 57.94 93 THR A O 1
ATOM 702 N N . ILE A 1 94 ? 27.636 -11.739 -34.497 1.00 59.00 94 ILE A N 1
ATOM 703 C CA . ILE A 1 94 ? 27.343 -12.133 -35.885 1.00 59.00 94 ILE A CA 1
ATOM 704 C C . ILE A 1 94 ? 28.348 -11.513 -36.865 1.00 59.00 94 ILE A C 1
ATOM 706 O O . ILE A 1 94 ? 28.834 -12.181 -37.770 1.00 59.00 94 ILE A O 1
ATOM 710 N N . GLN A 1 95 ? 28.742 -10.255 -36.670 1.00 58.25 95 GLN A N 1
ATOM 711 C CA . GLN A 1 95 ? 29.658 -9.578 -37.595 1.00 58.25 95 GLN A CA 1
ATOM 712 C C . GLN A 1 95 ? 31.100 -10.111 -37.517 1.00 58.25 95 GLN A C 1
ATOM 714 O O . GLN A 1 95 ? 31.853 -10.000 -38.486 1.00 58.25 95 GLN A O 1
ATOM 719 N N . ARG A 1 96 ? 31.485 -10.729 -36.391 1.00 55.44 96 ARG A N 1
ATOM 720 C CA . ARG A 1 96 ? 32.809 -11.344 -36.208 1.00 55.44 96 ARG A CA 1
ATOM 721 C C . ARG A 1 96 ? 32.927 -12.726 -36.856 1.00 55.44 96 ARG A C 1
ATOM 723 O O . ARG A 1 96 ? 34.037 -13.086 -37.234 1.00 55.44 96 ARG A O 1
ATOM 730 N N . SER A 1 97 ? 31.829 -13.471 -37.015 1.00 57.78 97 SER A N 1
ATOM 731 C CA . SER A 1 97 ? 31.843 -14.782 -37.689 1.00 57.78 97 SER A CA 1
ATOM 732 C C . SER A 1 97 ? 31.798 -14.688 -39.219 1.00 57.78 97 SER A C 1
ATOM 734 O O . SER A 1 97 ? 32.189 -15.634 -39.892 1.00 57.78 97 SER A O 1
ATOM 736 N N . ILE A 1 98 ? 31.373 -13.545 -39.773 1.00 59.84 98 ILE A N 1
ATOM 737 C CA . ILE A 1 98 ? 31.262 -13.324 -41.228 1.00 59.84 98 ILE A CA 1
ATOM 738 C C . ILE A 1 98 ? 32.571 -12.773 -41.829 1.00 59.84 98 ILE A C 1
ATOM 740 O O . ILE A 1 98 ? 32.731 -12.725 -43.047 1.00 59.84 98 ILE A O 1
ATOM 744 N N . ARG A 1 99 ? 33.548 -12.360 -41.007 1.00 50.38 99 ARG A N 1
ATOM 745 C CA . ARG A 1 99 ? 34.840 -11.887 -41.524 1.00 50.38 99 ARG A CA 1
ATOM 746 C C . ARG A 1 99 ? 35.648 -13.092 -42.029 1.00 50.38 99 ARG A C 1
ATOM 748 O O . ARG A 1 99 ? 36.020 -13.924 -41.202 1.00 50.38 99 ARG A O 1
ATOM 755 N N . PRO A 1 100 ? 35.964 -13.195 -43.334 1.00 52.38 100 PRO A N 1
ATOM 756 C CA . PRO A 1 100 ? 36.801 -14.285 -43.817 1.00 52.38 100 PRO A CA 1
ATOM 757 C C . PRO A 1 100 ? 38.194 -14.185 -43.170 1.00 52.38 100 PRO A C 1
ATOM 759 O O . PRO A 1 100 ? 38.651 -13.069 -42.876 1.00 52.38 100 PRO A O 1
ATOM 762 N N . PRO A 1 101 ? 38.879 -15.316 -42.915 1.00 52.25 101 PRO A N 1
ATOM 763 C CA . PRO A 1 101 ? 40.237 -15.288 -42.393 1.00 52.25 101 PRO A CA 1
ATOM 764 C C . PRO A 1 101 ? 41.120 -14.501 -43.365 1.00 52.25 101 PRO A C 1
ATOM 766 O O . PRO A 1 101 ? 41.098 -14.741 -44.572 1.00 52.25 101 PRO A O 1
ATOM 769 N N . ARG A 1 102 ? 41.869 -13.524 -42.835 1.00 53.97 102 ARG A N 1
ATOM 770 C CA . ARG A 1 102 ? 42.898 -12.812 -43.600 1.00 53.97 102 ARG A CA 1
ATOM 771 C C . ARG A 1 102 ? 43.845 -13.862 -44.165 1.00 53.97 102 ARG A C 1
ATOM 773 O O . ARG A 1 102 ? 44.555 -14.500 -43.394 1.00 53.97 102 ARG A O 1
ATOM 780 N N . GLN A 1 103 ? 43.837 -14.031 -45.485 1.00 52.59 103 GLN A N 1
ATOM 781 C CA . GLN A 1 103 ? 44.890 -14.761 -46.170 1.00 52.59 103 GLN A CA 1
ATOM 782 C C . GLN A 1 103 ? 46.191 -14.032 -45.842 1.00 52.59 103 GLN A C 1
ATOM 784 O O . GLN A 1 103 ? 46.397 -12.879 -46.220 1.00 52.59 103 GLN A O 1
ATOM 789 N N . THR A 1 104 ? 47.028 -14.670 -45.035 1.00 48.31 104 THR A N 1
ATOM 790 C CA . THR A 1 104 ? 48.426 -14.297 -44.901 1.00 48.31 104 THR A CA 1
ATOM 791 C C . THR A 1 104 ? 49.070 -14.658 -46.229 1.00 48.31 104 THR A C 1
ATOM 793 O O . THR A 1 104 ? 49.496 -15.794 -46.421 1.00 48.31 104 THR A O 1
ATOM 796 N N . THR A 1 105 ? 49.073 -13.726 -47.180 1.00 44.47 105 THR A N 1
ATOM 797 C CA . THR A 1 105 ? 49.872 -13.879 -48.393 1.00 44.47 105 THR A CA 1
ATOM 798 C C . THR A 1 105 ? 51.332 -13.758 -47.981 1.00 44.47 105 THR A C 1
ATOM 800 O O . THR A 1 105 ? 51.890 -12.667 -47.882 1.00 44.47 105 THR A O 1
ATOM 803 N N . SER A 1 106 ? 51.927 -14.901 -47.650 1.00 41.31 106 SER A N 1
ATOM 804 C CA . SER A 1 106 ? 53.366 -15.070 -47.620 1.00 41.31 106 SER A CA 1
ATOM 805 C C . SER A 1 106 ? 53.881 -15.147 -49.056 1.00 41.31 106 SER A C 1
ATOM 807 O O . SER A 1 106 ? 53.488 -16.043 -49.798 1.00 41.31 106 SER A O 1
ATOM 809 N N . ALA A 1 107 ? 54.825 -14.254 -49.345 1.00 44.34 107 ALA A N 1
ATOM 810 C CA . ALA A 1 107 ? 55.889 -14.354 -50.341 1.00 44.34 107 ALA A CA 1
ATOM 811 C C . ALA A 1 107 ? 55.615 -14.009 -51.825 1.00 44.34 107 ALA A C 1
ATOM 813 O O . ALA A 1 107 ? 54.684 -14.486 -52.467 1.00 44.34 107 ALA A O 1
ATOM 814 N N . SER A 1 108 ? 56.601 -13.252 -52.333 1.00 41.06 108 SER A N 1
ATOM 815 C CA . SER A 1 108 ? 57.121 -13.096 -53.704 1.00 41.06 108 SER A CA 1
ATOM 816 C C . SER A 1 108 ? 56.419 -12.163 -54.707 1.00 41.06 108 SER A C 1
ATOM 818 O O . SER A 1 108 ? 55.481 -12.535 -55.401 1.00 41.06 108 SER A O 1
ATOM 820 N N . GLU A 1 109 ? 56.999 -10.959 -54.827 1.00 40.84 109 GLU A N 1
ATOM 821 C CA . GLU A 1 109 ? 57.316 -10.259 -56.093 1.00 40.84 109 GLU A CA 1
ATOM 822 C C . GLU A 1 109 ? 58.055 -11.182 -57.102 1.00 40.84 109 GLU A C 1
ATOM 824 O O . GLU A 1 109 ? 58.618 -12.183 -56.648 1.00 40.84 109 GLU A O 1
ATOM 829 N N . PRO A 1 110 ? 58.224 -10.828 -58.404 1.00 52.34 110 PRO A N 1
ATOM 830 C CA . PRO A 1 110 ? 57.852 -9.573 -59.082 1.00 52.34 110 PRO A CA 1
ATOM 831 C C . PRO A 1 110 ? 57.238 -9.744 -60.500 1.00 52.34 110 PRO A C 1
ATOM 833 O O . PRO A 1 110 ? 57.122 -10.851 -61.013 1.00 52.34 110 PRO A O 1
ATOM 836 N N . GLN A 1 111 ? 56.955 -8.597 -61.139 1.00 40.91 111 GLN A N 1
ATOM 837 C CA . GLN A 1 111 ? 57.103 -8.263 -62.577 1.00 40.91 111 GLN A CA 1
ATOM 838 C C . GLN A 1 111 ? 55.862 -7.649 -63.252 1.00 40.91 111 GLN A C 1
ATOM 840 O O . GLN A 1 111 ? 54.881 -8.312 -63.567 1.00 40.91 111 GLN A O 1
ATOM 845 N N . ASP A 1 112 ? 55.982 -6.327 -63.431 1.00 43.44 112 ASP A N 1
ATOM 846 C CA . ASP A 1 112 ? 55.812 -5.559 -64.672 1.00 43.44 112 ASP A CA 1
ATOM 847 C C . ASP A 1 112 ? 54.663 -5.925 -65.616 1.00 43.44 112 ASP A C 1
ATOM 849 O O . ASP A 1 112 ? 54.742 -6.927 -66.308 1.00 43.44 112 ASP A O 1
ATOM 853 N N . PHE A 1 113 ? 53.677 -5.028 -65.741 1.00 38.59 113 PHE A N 1
ATOM 854 C CA . PHE A 1 113 ? 53.043 -4.726 -67.028 1.00 38.59 113 PHE A CA 1
ATOM 855 C C . PHE A 1 113 ? 52.418 -3.319 -67.018 1.00 38.59 113 PHE A C 1
ATOM 857 O O . PHE A 1 113 ? 51.414 -3.058 -66.361 1.00 38.59 113 PHE A O 1
ATOM 864 N N . GLY A 1 114 ? 53.019 -2.426 -67.809 1.00 42.59 114 GLY A N 1
ATOM 865 C CA . GLY A 1 114 ? 52.307 -1.621 -68.810 1.00 42.59 114 GLY A CA 1
ATOM 866 C C . GLY A 1 114 ? 51.347 -0.529 -68.326 1.00 42.59 114 GLY A C 1
ATOM 867 O O . GLY A 1 114 ? 50.173 -0.765 -68.060 1.00 42.59 114 GLY A O 1
ATOM 868 N N . LYS A 1 115 ? 51.818 0.723 -68.368 1.00 53.09 115 LYS A N 1
ATOM 869 C CA . LYS A 1 115 ? 50.985 1.933 -68.294 1.00 53.09 115 LYS A CA 1
ATOM 870 C C . LYS A 1 115 ? 49.954 1.966 -69.429 1.00 53.09 115 LYS A C 1
ATOM 872 O O . LYS A 1 115 ? 50.354 2.033 -70.586 1.00 53.09 115 LYS A O 1
ATOM 877 N N . VAL A 1 116 ? 48.665 2.076 -69.102 1.00 52.03 116 VAL A N 1
ATOM 878 C CA . VAL A 1 116 ? 47.644 2.641 -70.004 1.00 52.03 116 VAL A CA 1
ATOM 879 C C . VAL A 1 116 ? 46.617 3.414 -69.169 1.00 52.03 116 VAL A C 1
ATOM 881 O O . VAL A 1 116 ? 45.873 2.830 -68.388 1.00 52.03 116 VAL A O 1
ATOM 884 N N . THR A 1 117 ? 46.576 4.737 -69.321 1.00 61.22 117 THR A N 1
ATOM 885 C CA . THR A 1 117 ? 45.460 5.585 -68.872 1.00 61.22 117 THR A CA 1
ATOM 886 C C . THR A 1 117 ? 44.589 5.945 -70.074 1.00 61.22 117 THR A C 1
ATOM 888 O O . THR A 1 117 ? 45.112 6.141 -71.173 1.00 61.22 117 THR A O 1
ATOM 891 N N . PRO A 1 118 ? 43.266 6.086 -69.881 1.00 52.38 118 PRO A N 1
ATOM 892 C CA . PRO A 1 118 ? 42.618 7.260 -70.462 1.00 52.38 118 PRO A CA 1
ATOM 893 C C . PRO A 1 118 ? 41.578 7.937 -69.547 1.00 52.38 118 PRO A C 1
ATOM 895 O O . PRO A 1 118 ? 40.625 7.341 -69.059 1.00 52.38 118 PRO A O 1
ATOM 898 N N . ARG A 1 119 ? 41.837 9.235 -69.360 1.00 34.66 119 ARG A N 1
ATOM 899 C CA . ARG A 1 119 ? 40.963 10.423 -69.331 1.00 34.66 119 ARG A CA 1
ATOM 900 C C . ARG A 1 119 ? 39.451 10.206 -69.573 1.00 34.66 119 ARG A C 1
ATOM 902 O O . 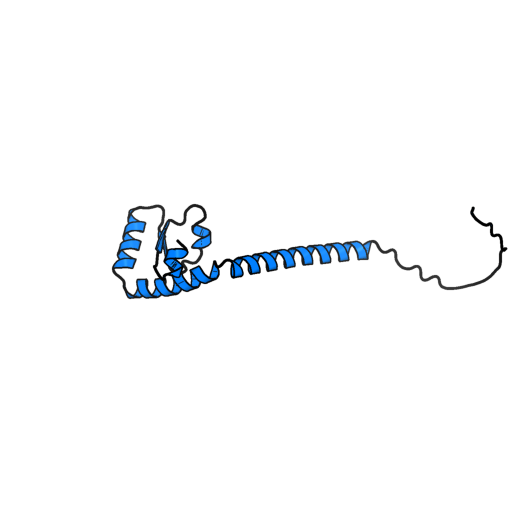ARG A 1 119 ? 39.046 9.852 -70.676 1.00 34.66 119 ARG A O 1
ATOM 909 N N . TRP A 1 120 ? 38.649 10.528 -68.553 1.00 39.41 120 TRP A N 1
ATOM 910 C CA . TRP A 1 120 ? 37.184 10.669 -68.606 1.00 39.41 120 TRP A CA 1
ATOM 911 C C . TRP A 1 120 ? 36.771 12.086 -69.064 1.00 39.41 120 TRP A C 1
ATOM 913 O O . TRP A 1 120 ? 37.560 13.015 -68.857 1.00 39.41 120 TRP A O 1
ATOM 923 N N . PRO A 1 121 ? 35.595 12.254 -69.703 1.00 60.00 121 PRO A N 1
ATOM 924 C CA . PRO A 1 121 ? 35.020 13.560 -70.037 1.00 60.00 121 PRO A CA 1
ATOM 925 C C . PRO A 1 121 ? 34.485 14.316 -68.814 1.00 60.00 121 PRO A C 1
ATOM 927 O O . PRO A 1 121 ? 34.100 13.655 -67.822 1.00 60.00 121 PRO A O 1
#

Sequence (121 aa):
LLEAMALGVPVVSTAVMGTKEVLAGGGGALIAEDDETDFADKTVRLLTDPALRARLAVEAVEHARSWSAPVLAERMLQFYRKVIERRGCNRATIQRSIRPPRQTTSASEPQDFGKVTPRWP